Protein AF-A0AAW5N229-F1 (afdb_monomer_lite)

Foldseek 3Di:
DPPLPVCLVVLLVVLVVCVVVLVLVVSCVSLVSSCVRPVQDQSSLLSNCSSCVSVVVVVSNVVSVVSCVVSVHDPPVSVVVD

Radius of gyration: 12.19 Å; chains: 1; bounding box: 33×33×27 Å

Secondary structure (DSSP, 8-state):
---SSTTHHHHHHHHHHHHHTT-HHHHHHHHHHHHHH-TT-HHHHHHHHHHHHHHT-HHHHHHHHHHHHHTT-S-HHHHTT-

Sequence (82 aa):
ELAGNDTIPVEITRVRLQLARNENHAARHGVDKLLEVTPRHPEVLRLAEQAYIRTGAWSSLLDIIPSMAKAHVGDEEHRAML

Organism: NCBI:txid1499973

Structure (mmCIF, N/CA/C/O backbone):
data_AF-A0AAW5N229-F1
#
_entry.id   AF-A0AAW5N229-F1
#
loop_
_atom_site.group_PDB
_atom_site.id
_atom_site.type_symbol
_atom_site.label_atom_id
_atom_site.label_alt_id
_atom_site.label_comp_id
_atom_site.label_asym_id
_atom_site.label_entity_id
_atom_site.label_seq_id
_atom_site.pdbx_PDB_ins_code
_atom_site.Cartn_x
_atom_site.Cartn_y
_atom_site.Cartn_z
_atom_site.occupancy
_atom_site.B_iso_or_equiv
_atom_site.auth_seq_id
_atom_site.auth_comp_id
_atom_site.auth_asym_id
_atom_site.auth_atom_id
_atom_site.pdbx_PDB_model_num
ATOM 1 N N . GLU A 1 1 ? 21.048 14.604 -2.684 1.00 40.81 1 GLU A N 1
ATOM 2 C CA . GLU A 1 1 ? 19.876 13.706 -2.689 1.00 40.81 1 GLU A CA 1
ATOM 3 C C . GLU A 1 1 ? 20.278 12.222 -2.803 1.00 40.81 1 GLU A C 1
ATOM 5 O O . GLU A 1 1 ? 19.996 11.580 -3.803 1.00 40.81 1 GLU A O 1
ATOM 10 N N . LEU A 1 2 ? 20.971 11.663 -1.799 1.00 40.34 2 LEU A N 1
ATOM 11 C CA . LEU A 1 2 ? 21.347 10.230 -1.722 1.00 40.34 2 LEU A CA 1
ATOM 12 C C . LEU A 1 2 ? 20.479 9.446 -0.709 1.00 40.34 2 LEU A C 1
ATOM 14 O O . LEU A 1 2 ? 20.745 8.287 -0.431 1.00 40.34 2 LEU A O 1
ATOM 18 N N . ALA A 1 3 ? 19.411 10.057 -0.182 1.00 46.72 3 ALA A N 1
ATOM 19 C CA . ALA A 1 3 ? 18.546 9.471 0.851 1.00 46.72 3 ALA A CA 1
ATOM 20 C C . ALA A 1 3 ? 17.358 8.646 0.301 1.00 46.72 3 ALA A C 1
ATOM 22 O O . ALA A 1 3 ? 16.466 8.261 1.057 1.00 46.72 3 ALA A O 1
ATOM 23 N N . GLY A 1 4 ? 17.304 8.403 -1.013 1.00 52.81 4 GLY A N 1
ATOM 24 C CA . GLY A 1 4 ? 16.163 7.731 -1.648 1.00 52.81 4 GLY A CA 1
ATOM 25 C C . GLY A 1 4 ? 16.150 6.208 -1.489 1.00 52.81 4 GLY A C 1
ATOM 26 O O . GLY A 1 4 ? 15.079 5.617 -1.479 1.00 52.81 4 GLY A O 1
ATOM 27 N N . ASN A 1 5 ? 17.318 5.568 -1.350 1.00 54.50 5 ASN A N 1
ATOM 28 C CA . ASN A 1 5 ? 17.418 4.103 -1.390 1.00 54.50 5 ASN A CA 1
ATOM 29 C C . ASN A 1 5 ? 17.539 3.468 0.010 1.00 54.50 5 ASN A C 1
ATOM 31 O O . ASN A 1 5 ? 16.943 2.424 0.264 1.00 54.50 5 ASN A O 1
ATOM 35 N N . ASP A 1 6 ? 18.226 4.131 0.948 1.00 62.75 6 ASP A N 1
ATOM 36 C CA . ASP A 1 6 ? 18.413 3.633 2.325 1.00 62.75 6 ASP A CA 1
ATOM 37 C C . ASP A 1 6 ? 17.121 3.667 3.162 1.00 62.75 6 ASP A C 1
ATOM 39 O O . ASP A 1 6 ? 17.030 3.054 4.225 1.00 62.75 6 ASP A O 1
ATOM 43 N N . THR A 1 7 ? 16.096 4.372 2.680 1.00 81.88 7 THR A N 1
ATOM 44 C CA . THR A 1 7 ? 14.806 4.516 3.361 1.00 81.88 7 THR A CA 1
ATOM 45 C C . THR A 1 7 ? 13.782 3.467 2.937 1.00 81.88 7 THR A C 1
ATOM 47 O O . THR A 1 7 ? 12.796 3.287 3.647 1.00 81.88 7 THR A O 1
ATOM 50 N N . ILE A 1 8 ? 14.014 2.711 1.854 1.00 87.12 8 ILE A N 1
ATOM 51 C CA . ILE A 1 8 ? 13.040 1.733 1.340 1.00 87.12 8 ILE A CA 1
ATOM 52 C C . ILE A 1 8 ? 12.640 0.704 2.413 1.00 87.12 8 ILE A C 1
ATOM 54 O O . ILE A 1 8 ? 11.440 0.556 2.653 1.00 87.12 8 ILE A O 1
ATOM 58 N N . PRO A 1 9 ? 13.569 0.041 3.137 1.00 91.12 9 PRO A N 1
ATOM 59 C CA . PRO A 1 9 ? 13.180 -0.918 4.175 1.00 91.12 9 PRO A CA 1
ATOM 60 C C . PRO A 1 9 ? 12.392 -0.273 5.327 1.00 91.12 9 PRO A C 1
ATOM 62 O O . PRO A 1 9 ? 11.481 -0.885 5.894 1.00 91.12 9 PRO A O 1
ATOM 65 N N . VAL A 1 10 ? 12.720 0.977 5.666 1.00 93.44 10 VAL A N 1
ATOM 66 C CA . VAL A 1 10 ? 12.043 1.742 6.723 1.00 93.44 10 VAL A CA 1
ATOM 67 C C . VAL A 1 10 ? 10.620 2.098 6.301 1.00 93.44 10 VAL A C 1
ATOM 69 O O . VAL A 1 10 ? 9.685 1.893 7.073 1.00 93.44 10 VAL A O 1
ATOM 72 N N . GLU A 1 11 ? 10.434 2.582 5.076 1.00 94.50 11 GLU A N 1
ATOM 73 C CA . GLU A 1 11 ? 9.118 2.943 4.549 1.00 94.50 11 GLU A CA 1
ATOM 74 C C . GLU A 1 11 ? 8.237 1.706 4.336 1.00 94.50 11 GLU A C 1
ATOM 76 O O . GLU A 1 11 ? 7.058 1.728 4.684 1.00 94.50 11 GLU A O 1
ATOM 81 N N . ILE A 1 12 ? 8.809 0.581 3.894 1.00 94.75 12 ILE A N 1
ATOM 82 C CA . ILE A 1 12 ? 8.096 -0.702 3.843 1.00 94.75 12 ILE A CA 1
ATOM 83 C C . ILE A 1 12 ? 7.614 -1.117 5.244 1.00 94.75 12 ILE A C 1
ATOM 85 O O . ILE A 1 12 ? 6.452 -1.492 5.431 1.00 94.75 12 ILE A O 1
ATOM 89 N N . THR A 1 13 ? 8.480 -1.007 6.255 1.00 96.25 13 THR A N 1
ATOM 90 C CA . THR A 1 13 ? 8.122 -1.309 7.650 1.00 96.25 13 THR A CA 1
ATOM 91 C C . THR A 1 13 ? 7.041 -0.359 8.174 1.00 96.25 13 THR A C 1
ATOM 93 O O . THR A 1 13 ? 6.111 -0.792 8.858 1.00 96.25 13 THR A O 1
ATOM 96 N N . ARG A 1 14 ? 7.110 0.929 7.823 1.00 96.56 14 ARG A N 1
ATOM 97 C CA . ARG A 1 14 ? 6.090 1.920 8.180 1.00 96.56 14 ARG A CA 1
ATOM 98 C C . ARG A 1 14 ? 4.729 1.561 7.590 1.00 96.56 14 ARG A C 1
ATOM 100 O O . ARG A 1 14 ? 3.752 1.536 8.334 1.00 96.56 14 ARG A O 1
ATOM 107 N N . VAL A 1 15 ? 4.667 1.241 6.299 1.00 96.94 15 VAL A N 1
ATOM 108 C CA . VAL A 1 15 ? 3.417 0.854 5.625 1.00 96.94 15 VAL A CA 1
ATOM 109 C C . VAL A 1 15 ? 2.815 -0.399 6.258 1.00 96.94 15 VAL A C 1
ATOM 111 O O . VAL A 1 15 ? 1.614 -0.437 6.524 1.00 96.94 15 VAL A O 1
ATOM 114 N N . ARG A 1 16 ? 3.641 -1.404 6.580 1.00 96.00 16 ARG A N 1
ATOM 115 C CA . ARG A 1 16 ? 3.192 -2.599 7.318 1.00 96.00 16 ARG A CA 1
ATOM 116 C C . ARG A 1 16 ? 2.520 -2.241 8.640 1.00 96.00 16 ARG A C 1
ATOM 118 O O . ARG A 1 16 ? 1.439 -2.748 8.936 1.00 96.00 16 ARG A O 1
ATOM 125 N N . LEU A 1 17 ? 3.139 -1.358 9.424 1.00 97.38 17 LEU A N 1
ATOM 126 C CA . LEU A 1 17 ? 2.587 -0.920 10.704 1.00 97.38 17 LEU A CA 1
ATOM 127 C C . LEU A 1 17 ? 1.270 -0.148 10.528 1.00 97.38 17 LEU A C 1
ATOM 129 O O . LEU A 1 17 ? 0.329 -0.374 11.285 1.00 97.38 17 LEU A O 1
ATOM 133 N N . GLN A 1 18 ? 1.186 0.725 9.523 1.00 97.44 18 GLN A N 1
ATOM 134 C CA . GLN A 1 18 ? -0.028 1.481 9.204 1.00 97.44 18 GLN A CA 1
ATOM 135 C C . GLN A 1 18 ? -1.187 0.546 8.829 1.00 97.44 18 GLN A C 1
ATOM 137 O O . GLN A 1 18 ? -2.285 0.678 9.368 1.00 97.44 18 GLN A O 1
ATOM 142 N N . LEU A 1 19 ? -0.943 -0.463 7.983 1.00 95.88 19 LEU A N 1
ATOM 143 C CA . LEU A 1 19 ? -1.945 -1.486 7.653 1.00 95.88 19 LEU A CA 1
ATOM 144 C C . LEU A 1 19 ? -2.372 -2.289 8.888 1.00 95.88 19 LEU A C 1
ATOM 146 O O . LEU A 1 19 ? -3.567 -2.513 9.090 1.00 95.88 19 LEU A O 1
ATOM 150 N N . ALA A 1 20 ? -1.431 -2.680 9.751 1.00 95.56 20 ALA A N 1
ATOM 151 C CA . ALA A 1 20 ? -1.744 -3.381 10.998 1.00 95.56 20 ALA A CA 1
ATOM 152 C C . ALA A 1 20 ? -2.615 -2.538 11.951 1.00 95.56 20 ALA A C 1
ATOM 154 O O . ALA A 1 20 ? -3.435 -3.082 12.685 1.00 95.56 20 ALA A O 1
ATOM 155 N N . ARG A 1 21 ? -2.478 -1.207 11.906 1.00 96.69 21 ARG A N 1
ATOM 156 C CA . ARG A 1 21 ? -3.272 -0.241 12.686 1.00 96.69 21 ARG A CA 1
ATOM 157 C C . ARG A 1 21 ? -4.561 0.215 11.999 1.00 96.69 21 ARG A C 1
ATOM 159 O O . ARG A 1 21 ? -5.262 1.063 12.540 1.00 96.69 21 ARG A O 1
ATOM 166 N N . ASN A 1 22 ? -4.884 -0.341 10.829 1.00 95.62 22 ASN A N 1
ATOM 167 C C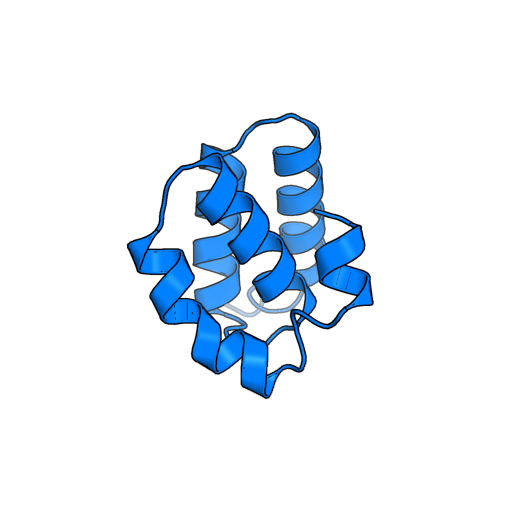A . ASN A 1 22 ? -6.021 0.072 9.999 1.00 95.62 22 ASN A CA 1
ATOM 168 C C . ASN A 1 22 ? -5.946 1.545 9.531 1.00 95.62 22 ASN A C 1
ATOM 170 O O . ASN A 1 22 ? -6.955 2.155 9.177 1.00 95.62 22 ASN A O 1
ATOM 174 N N . GLU A 1 23 ? -4.741 2.120 9.478 1.00 97.12 23 GLU A N 1
ATOM 175 C CA . GLU A 1 23 ? -4.449 3.461 8.956 1.00 97.12 23 GLU A CA 1
ATOM 176 C C . GLU A 1 23 ? -4.391 3.425 7.413 1.00 97.12 23 GLU A C 1
ATOM 178 O O . GLU A 1 23 ? -3.391 3.776 6.785 1.00 97.12 23 GLU A O 1
ATOM 183 N N . ASN A 1 24 ? -5.472 2.956 6.782 1.00 95.44 24 ASN A N 1
ATOM 184 C CA . ASN A 1 24 ? -5.481 2.517 5.380 1.00 95.44 24 ASN A CA 1
ATOM 185 C C . ASN A 1 24 ? -5.111 3.629 4.381 1.00 95.44 24 ASN A C 1
ATOM 187 O O . ASN A 1 24 ? -4.400 3.376 3.411 1.00 95.44 24 ASN A O 1
ATOM 191 N N . HIS A 1 25 ? -5.535 4.873 4.626 1.00 95.69 25 HIS A N 1
ATOM 192 C CA . HIS A 1 25 ? -5.174 6.010 3.770 1.00 95.69 25 HIS A CA 1
ATOM 193 C C . HIS A 1 25 ? -3.689 6.383 3.880 1.00 95.69 25 HIS A C 1
ATOM 195 O O . HIS A 1 25 ? -3.068 6.719 2.873 1.00 95.69 25 HIS A O 1
ATOM 201 N N . ALA A 1 26 ? -3.109 6.292 5.081 1.00 95.75 26 ALA A N 1
ATOM 202 C CA . ALA A 1 26 ? -1.686 6.548 5.287 1.00 95.75 26 ALA A CA 1
ATOM 203 C C . ALA A 1 26 ? -0.837 5.444 4.642 1.00 95.75 26 ALA A C 1
ATOM 205 O O . ALA A 1 26 ? 0.128 5.750 3.943 1.00 95.75 26 ALA A O 1
ATOM 206 N N . ALA A 1 27 ? -1.256 4.184 4.804 1.00 96.50 27 ALA A N 1
ATOM 207 C CA . ALA A 1 27 ? -0.636 3.041 4.146 1.00 96.50 27 ALA A CA 1
ATOM 208 C C . ALA A 1 27 ? -0.663 3.177 2.620 1.00 96.50 27 ALA A C 1
ATOM 210 O O . ALA A 1 27 ? 0.366 2.993 1.977 1.00 96.50 27 ALA A O 1
ATOM 211 N N . ARG A 1 28 ? -1.811 3.561 2.044 1.00 96.06 28 ARG A N 1
ATOM 212 C CA . ARG A 1 28 ? -1.941 3.814 0.604 1.00 96.06 28 ARG A CA 1
ATOM 213 C C . ARG A 1 28 ? -0.947 4.869 0.128 1.00 96.06 28 ARG A C 1
ATOM 215 O O . ARG A 1 28 ? -0.198 4.615 -0.805 1.00 96.06 28 ARG A O 1
ATOM 222 N N . HIS A 1 29 ? -0.897 6.014 0.804 1.00 96.88 29 HIS A N 1
ATOM 223 C CA . HIS A 1 29 ? 0.035 7.082 0.442 1.00 96.88 29 HIS A CA 1
ATOM 224 C C . HIS A 1 29 ? 1.503 6.637 0.527 1.00 96.88 29 HIS A C 1
ATOM 226 O O . HIS A 1 29 ? 2.317 6.999 -0.319 1.00 96.88 29 HIS A O 1
ATOM 232 N N . GLY A 1 30 ? 1.853 5.838 1.540 1.00 94.88 30 GLY A N 1
ATOM 233 C CA . GLY A 1 30 ? 3.196 5.270 1.676 1.00 94.88 30 GLY A CA 1
ATOM 234 C C . GLY A 1 30 ? 3.546 4.288 0.555 1.00 94.88 30 GLY A C 1
ATOM 235 O O . GLY A 1 30 ? 4.648 4.347 0.012 1.00 94.88 30 GLY A O 1
ATOM 236 N N . VAL A 1 31 ? 2.603 3.425 0.167 1.00 95.56 31 VAL A N 1
ATOM 237 C CA . VAL A 1 31 ? 2.758 2.522 -0.982 1.00 95.56 31 VAL A CA 1
ATOM 238 C C . VAL A 1 31 ? 2.964 3.298 -2.276 1.00 95.56 31 VAL A C 1
ATOM 240 O O . VAL A 1 31 ? 3.868 2.949 -3.029 1.00 95.56 31 VAL A O 1
ATOM 243 N N . ASP A 1 32 ? 2.143 4.315 -2.548 1.00 95.69 32 ASP A N 1
ATOM 244 C CA . ASP A 1 32 ? 2.204 5.057 -3.812 1.00 95.69 32 ASP A CA 1
ATOM 245 C C . ASP A 1 32 ? 3.620 5.637 -4.014 1.00 95.69 32 ASP A C 1
ATOM 247 O O . ASP A 1 32 ? 4.233 5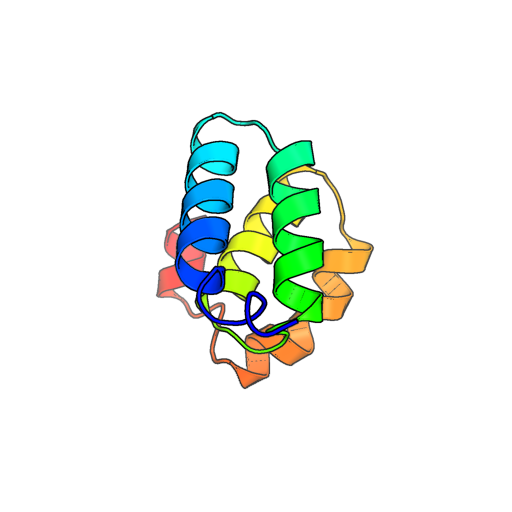.446 -5.063 1.00 95.69 32 ASP A O 1
ATOM 251 N N . LYS A 1 33 ? 4.219 6.18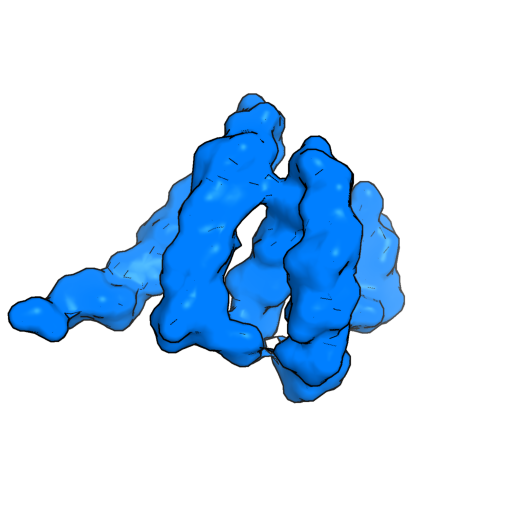6 -2.948 1.00 94.56 33 LYS A N 1
ATOM 252 C CA . LYS A 1 33 ? 5.626 6.626 -2.944 1.00 94.56 33 LYS A CA 1
ATOM 253 C C . LYS A 1 33 ? 6.633 5.489 -3.136 1.00 94.56 33 LYS A C 1
ATOM 255 O O . LYS A 1 33 ? 7.627 5.652 -3.839 1.00 94.56 33 LYS A O 1
ATOM 260 N N . LEU A 1 34 ? 6.417 4.336 -2.502 1.00 94.38 34 LEU A N 1
ATOM 261 C CA . LEU A 1 34 ? 7.296 3.173 -2.670 1.00 94.38 34 LEU A CA 1
ATOM 262 C C . LEU A 1 34 ? 7.269 2.635 -4.107 1.00 94.38 34 LEU A C 1
ATOM 264 O O . LEU A 1 34 ? 8.302 2.173 -4.598 1.00 94.38 34 LEU A O 1
ATOM 268 N N . LEU A 1 35 ? 6.123 2.704 -4.787 1.00 94.12 35 LEU A N 1
ATOM 269 C CA . LEU A 1 35 ? 5.975 2.294 -6.184 1.00 94.12 35 LEU A CA 1
ATOM 270 C C . LEU A 1 35 ? 6.659 3.262 -7.155 1.00 94.12 35 LEU A C 1
ATOM 272 O O . LEU A 1 35 ? 7.190 2.803 -8.164 1.00 94.12 35 LEU A O 1
ATOM 276 N N . GLU A 1 36 ? 6.718 4.560 -6.846 1.00 92.69 36 GLU A N 1
ATOM 277 C CA . GLU A 1 36 ? 7.491 5.534 -7.635 1.00 92.69 36 GLU A CA 1
ATOM 278 C C . GLU A 1 36 ? 8.989 5.189 -7.661 1.00 92.69 36 GLU A C 1
ATOM 280 O O . GLU A 1 36 ? 9.640 5.307 -8.700 1.00 92.69 36 GLU A O 1
ATOM 285 N N . VAL A 1 37 ? 9.536 4.724 -6.531 1.00 91.00 37 VAL A N 1
ATOM 286 C CA . VAL A 1 37 ? 10.967 4.401 -6.391 1.00 91.00 37 VAL A CA 1
ATOM 287 C C . VAL A 1 37 ? 11.271 2.955 -6.797 1.00 91.00 37 VAL A C 1
ATOM 289 O O . VAL A 1 37 ? 12.284 2.676 -7.438 1.00 91.00 37 VAL A O 1
ATOM 292 N N . THR A 1 38 ? 10.394 2.015 -6.437 1.00 89.94 38 THR A N 1
ATOM 293 C CA . THR A 1 38 ? 10.602 0.568 -6.607 1.00 89.94 38 THR A CA 1
ATOM 294 C C . THR A 1 38 ? 9.374 -0.153 -7.186 1.00 89.94 38 THR A C 1
ATOM 296 O O . THR A 1 38 ? 8.799 -1.043 -6.555 1.00 89.94 38 THR A O 1
ATOM 299 N N . PRO A 1 39 ? 8.995 0.133 -8.444 1.00 90.06 39 PRO A N 1
ATOM 300 C CA . PRO A 1 39 ? 7.727 -0.322 -9.036 1.00 90.06 39 PRO A CA 1
ATOM 301 C C . PRO A 1 39 ? 7.591 -1.845 -9.210 1.00 90.06 39 PRO A C 1
ATOM 303 O O . PRO A 1 39 ? 6.512 -2.341 -9.523 1.00 90.06 39 PRO A O 1
ATOM 306 N N . ARG A 1 40 ? 8.684 -2.606 -9.060 1.00 89.38 40 ARG A N 1
ATOM 307 C CA . ARG A 1 40 ? 8.714 -4.072 -9.224 1.00 89.38 40 ARG A CA 1
ATOM 308 C C . ARG A 1 40 ? 9.106 -4.825 -7.952 1.00 89.38 40 ARG A C 1
ATOM 310 O O . ARG A 1 40 ? 9.368 -6.021 -8.024 1.00 89.38 40 ARG A O 1
ATOM 317 N N . HIS A 1 41 ? 9.193 -4.151 -6.805 1.00 92.06 41 HIS A N 1
ATOM 318 C CA . HIS A 1 41 ? 9.594 -4.814 -5.569 1.00 92.06 41 HIS A CA 1
ATOM 319 C C . HIS A 1 41 ? 8.453 -5.707 -5.043 1.00 92.06 41 HIS A C 1
ATOM 321 O O . HIS A 1 41 ? 7.376 -5.178 -4.750 1.00 92.06 41 HIS A O 1
ATOM 327 N N . PRO A 1 42 ? 8.656 -7.032 -4.872 1.00 91.75 42 PRO A N 1
ATOM 328 C CA . PRO A 1 42 ? 7.571 -7.955 -4.534 1.00 91.75 42 PRO A CA 1
ATOM 329 C C . PRO A 1 42 ? 6.814 -7.566 -3.262 1.00 91.75 42 PRO A C 1
ATOM 331 O O . PRO A 1 42 ? 5.590 -7.567 -3.224 1.00 91.75 42 PRO A O 1
ATOM 334 N N . GLU A 1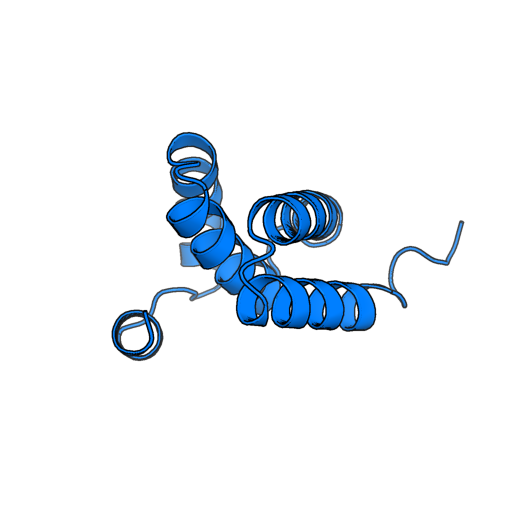 43 ? 7.540 -7.159 -2.222 1.00 91.75 43 GLU A N 1
ATOM 335 C CA . GLU A 1 43 ? 6.941 -6.754 -0.948 1.00 91.75 43 GLU A CA 1
ATOM 336 C C . GLU A 1 43 ? 6.113 -5.471 -1.052 1.00 91.75 43 GLU A C 1
ATOM 338 O O . GLU A 1 43 ? 5.067 -5.365 -0.420 1.00 91.75 43 GLU A O 1
ATOM 343 N N . VAL A 1 44 ? 6.549 -4.518 -1.881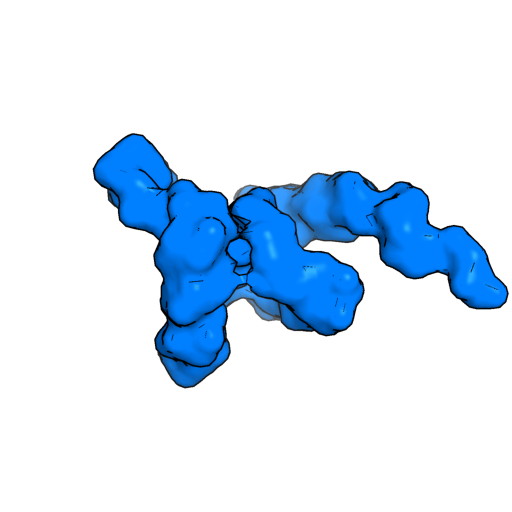 1.00 94.88 44 VAL A N 1
ATOM 344 C CA . VAL A 1 44 ? 5.824 -3.259 -2.088 1.00 94.88 44 VAL A CA 1
ATOM 345 C C . VAL A 1 44 ? 4.520 -3.548 -2.816 1.00 94.88 44 VAL A C 1
ATOM 347 O O . VAL A 1 44 ? 3.476 -3.049 -2.414 1.00 94.88 44 VAL A O 1
ATOM 350 N N . LEU A 1 45 ? 4.559 -4.419 -3.825 1.00 94.94 45 LEU A N 1
ATOM 351 C CA . LEU A 1 45 ? 3.375 -4.850 -4.566 1.00 94.94 45 LEU A CA 1
ATOM 352 C C . LEU A 1 45 ? 2.361 -5.587 -3.671 1.00 94.94 45 LEU A C 1
ATOM 354 O O . LEU A 1 45 ? 1.165 -5.331 -3.781 1.00 94.94 45 LEU A O 1
ATOM 358 N N . ARG A 1 46 ? 2.818 -6.429 -2.729 1.00 92.94 46 ARG A N 1
ATOM 359 C CA . ARG A 1 46 ? 1.933 -7.071 -1.732 1.00 92.94 46 ARG A CA 1
ATOM 360 C C . ARG A 1 46 ? 1.254 -6.060 -0.811 1.00 92.94 46 ARG A C 1
ATOM 362 O O . ARG A 1 46 ? 0.079 -6.207 -0.485 1.00 92.94 46 ARG A O 1
ATOM 369 N N . LEU A 1 47 ? 1.994 -5.049 -0.356 1.00 94.94 47 LEU A N 1
ATOM 370 C CA . LEU A 1 47 ? 1.433 -3.991 0.488 1.00 94.94 47 LEU A CA 1
ATOM 371 C C . LEU A 1 47 ? 0.482 -3.093 -0.305 1.00 94.94 47 LEU A C 1
ATOM 373 O O . LEU A 1 47 ? -0.529 -2.653 0.240 1.00 94.94 47 LEU A O 1
ATOM 377 N N . ALA A 1 48 ? 0.778 -2.867 -1.586 1.00 95.81 48 ALA A N 1
ATOM 378 C CA . ALA A 1 48 ? -0.067 -2.102 -2.487 1.00 95.81 48 ALA A CA 1
ATOM 379 C C . ALA A 1 48 ? -1.432 -2.740 -2.674 1.00 95.81 48 ALA A C 1
ATOM 381 O O . ALA A 1 48 ? -2.446 -2.074 -2.491 1.00 95.81 48 ALA A O 1
ATOM 382 N N . GLU A 1 49 ? -1.460 -4.039 -2.951 1.00 94.75 49 GLU A N 1
ATOM 383 C CA . GLU A 1 49 ? -2.705 -4.785 -3.061 1.00 94.75 49 GLU A CA 1
ATOM 384 C C . GLU A 1 49 ? -3.555 -4.646 -1.790 1.00 94.75 49 GLU A C 1
ATOM 386 O O . GLU A 1 49 ? -4.715 -4.239 -1.867 1.00 94.75 49 GLU A O 1
ATOM 391 N N . GLN A 1 50 ? -2.971 -4.884 -0.610 1.00 94.75 50 GLN A N 1
ATOM 392 C CA . GLN A 1 50 ? -3.687 -4.747 0.662 1.00 94.75 50 GLN A CA 1
ATOM 393 C C . GLN A 1 50 ? -4.221 -3.326 0.877 1.00 94.75 50 GLN A C 1
ATOM 395 O O . GLN A 1 50 ? -5.381 -3.146 1.257 1.00 94.75 50 GLN A O 1
ATOM 400 N N . ALA A 1 51 ? -3.397 -2.306 0.628 1.00 96.12 51 ALA A N 1
ATOM 401 C CA . ALA A 1 51 ? -3.792 -0.912 0.789 1.00 96.12 51 ALA A CA 1
ATOM 402 C C . ALA A 1 51 ? -4.913 -0.520 -0.188 1.00 96.12 51 ALA A C 1
ATOM 404 O O . ALA A 1 51 ? -5.867 0.161 0.200 1.00 96.12 51 ALA A O 1
ATOM 405 N N . TYR A 1 52 ? -4.842 -0.970 -1.441 1.00 96.06 52 TYR A N 1
ATOM 406 C CA . TYR A 1 52 ? -5.851 -0.681 -2.453 1.00 96.06 52 TYR A CA 1
ATOM 407 C C . TYR A 1 52 ? -7.169 -1.402 -2.181 1.00 96.06 52 TYR A C 1
ATOM 409 O O . TYR A 1 52 ? -8.212 -0.753 -2.242 1.00 96.06 52 TYR A O 1
ATOM 417 N N . ILE A 1 53 ? -7.144 -2.675 -1.777 1.00 94.44 53 ILE A N 1
ATOM 418 C CA . ILE A 1 53 ? -8.353 -3.412 -1.375 1.00 94.44 53 ILE A CA 1
ATOM 419 C C . ILE A 1 53 ? -9.033 -2.713 -0.191 1.00 94.44 53 ILE A C 1
ATOM 421 O O . ILE A 1 53 ? -10.224 -2.411 -0.249 1.00 94.44 53 ILE A O 1
ATOM 425 N N . ARG A 1 54 ? -8.278 -2.371 0.863 1.00 94.81 54 ARG A N 1
ATOM 426 C CA . ARG A 1 54 ? -8.837 -1.735 2.071 1.00 94.81 54 ARG A CA 1
ATOM 427 C C . ARG A 1 54 ? -9.360 -0.317 1.853 1.00 94.81 54 ARG A C 1
ATOM 429 O O . ARG A 1 54 ? -10.188 0.149 2.630 1.00 94.81 54 ARG A O 1
ATOM 436 N N . THR A 1 55 ? -8.868 0.383 0.832 1.00 95.56 55 THR A N 1
ATOM 437 C CA . THR A 1 55 ? -9.312 1.745 0.488 1.00 95.56 55 THR A CA 1
ATOM 438 C C . THR A 1 55 ? -10.295 1.792 -0.685 1.00 95.56 55 THR A C 1
ATOM 440 O O . THR A 1 55 ? -10.754 2.878 -1.033 1.00 95.56 55 THR A O 1
ATOM 443 N N . GLY A 1 56 ? -10.620 0.651 -1.306 1.00 95.88 56 GLY A N 1
ATOM 444 C CA . GLY A 1 56 ? -11.477 0.587 -2.495 1.00 95.88 56 GLY A CA 1
ATOM 445 C C . GLY A 1 56 ? -10.842 1.188 -3.757 1.00 95.88 56 GLY A C 1
ATOM 446 O O . GLY A 1 56 ? -11.547 1.666 -4.643 1.00 95.88 56 GLY A O 1
ATOM 447 N N . ALA A 1 57 ? -9.511 1.206 -3.846 1.00 95.81 57 ALA A N 1
ATOM 448 C CA . ALA A 1 57 ? -8.748 1.787 -4.951 1.00 95.81 57 ALA A CA 1
ATOM 449 C C . ALA A 1 57 ? -8.634 0.835 -6.155 1.00 95.81 57 ALA A C 1
ATOM 451 O O . ALA A 1 57 ? -7.536 0.491 -6.592 1.00 95.81 57 ALA A O 1
ATOM 452 N N . TRP A 1 58 ? -9.768 0.388 -6.691 1.00 95.25 58 TRP A N 1
ATOM 453 C CA . TRP A 1 58 ? -9.809 -0.689 -7.687 1.00 95.25 58 TRP A CA 1
ATOM 454 C C . TRP A 1 58 ? -9.050 -0.372 -8.979 1.00 95.25 58 TRP A C 1
ATOM 456 O O . TRP A 1 58 ? -8.390 -1.254 -9.516 1.00 95.25 58 TRP A O 1
ATOM 466 N N . SER A 1 59 ? -9.076 0.878 -9.452 1.00 95.38 59 SER A N 1
ATOM 467 C CA . SER A 1 59 ? -8.314 1.276 -10.645 1.00 95.38 59 SER A CA 1
ATOM 468 C C . SER A 1 59 ? -6.807 1.109 -10.435 1.00 95.38 59 SER A C 1
ATOM 470 O O . SER A 1 59 ? -6.150 0.442 -11.223 1.00 95.38 59 SER A O 1
ATOM 472 N N . SER A 1 60 ? -6.280 1.618 -9.316 1.00 94.19 60 SER A N 1
ATOM 473 C CA . SER A 1 60 ? -4.861 1.479 -8.967 1.00 94.19 60 SER A CA 1
ATOM 474 C C . SER A 1 60 ? -4.459 0.018 -8.759 1.00 94.19 60 SER A C 1
ATOM 476 O O . SER A 1 60 ? -3.353 -0.372 -9.119 1.00 94.19 60 SER A O 1
ATOM 478 N N . LEU A 1 61 ? -5.366 -0.809 -8.226 1.00 94.38 61 LEU A N 1
ATOM 479 C CA . LEU A 1 61 ? -5.144 -2.248 -8.119 1.00 94.38 61 LEU A CA 1
ATOM 480 C C . LEU A 1 61 ? -4.991 -2.899 -9.499 1.00 94.38 61 LEU A C 1
ATOM 482 O O . LEU A 1 61 ? -4.050 -3.657 -9.707 1.00 94.38 61 LEU A O 1
ATOM 486 N N . LEU A 1 62 ? -5.878 -2.587 -10.446 1.00 95.25 62 LEU A N 1
ATOM 487 C CA . LEU A 1 62 ? -5.796 -3.121 -11.809 1.00 95.25 62 LEU A CA 1
ATOM 488 C C . LEU A 1 62 ? -4.487 -2.720 -12.502 1.00 95.25 62 LEU A C 1
ATOM 490 O O . LEU A 1 62 ? -3.874 -3.550 -13.176 1.00 95.25 62 LEU A O 1
ATOM 494 N N . ASP A 1 63 ? -4.027 -1.488 -12.282 1.00 94.81 63 ASP A N 1
ATOM 495 C CA . ASP A 1 63 ? -2.805 -0.959 -12.892 1.00 94.81 63 ASP A CA 1
ATOM 496 C C . ASP A 1 63 ? -1.536 -1.709 -12.442 1.00 94.81 63 ASP A C 1
ATOM 498 O O . ASP A 1 63 ? -0.581 -1.836 -13.215 1.00 94.81 63 ASP A O 1
ATOM 502 N N . ILE A 1 64 ? -1.512 -2.254 -11.217 1.00 93.00 64 ILE A N 1
ATOM 503 C CA . ILE A 1 64 ? -0.338 -2.962 -10.679 1.00 93.00 64 ILE A CA 1
ATOM 504 C C . ILE A 1 64 ? -0.312 -4.466 -10.990 1.00 93.00 64 ILE A C 1
ATOM 506 O O . ILE A 1 64 ? 0.751 -5.080 -10.863 1.00 93.00 64 ILE A O 1
ATOM 510 N N . ILE A 1 65 ? -1.417 -5.067 -11.457 1.00 91.88 65 ILE A N 1
ATOM 511 C CA . ILE A 1 65 ? -1.505 -6.513 -11.760 1.00 91.88 65 ILE A CA 1
ATOM 512 C C . ILE A 1 65 ? -0.399 -6.989 -12.722 1.00 91.88 65 ILE A C 1
ATOM 514 O O . ILE A 1 65 ? 0.238 -8.007 -12.432 1.00 91.88 65 ILE A O 1
ATOM 518 N N . PRO A 1 66 ? -0.081 -6.292 -13.834 1.00 92.44 66 PRO A N 1
ATOM 519 C CA . PRO A 1 66 ? 0.997 -6.725 -14.724 1.00 92.44 66 PRO A CA 1
ATOM 520 C C . PRO A 1 66 ? 2.371 -6.741 -14.041 1.00 92.44 66 PRO A C 1
ATOM 522 O O . PRO A 1 66 ? 3.216 -7.578 -14.364 1.00 92.44 66 PRO A O 1
ATOM 525 N N . SER A 1 67 ? 2.609 -5.819 -13.104 1.00 91.81 67 SER A N 1
ATOM 526 C CA . SER A 1 67 ? 3.842 -5.766 -12.311 1.00 91.81 67 SER A CA 1
ATOM 527 C C . SER A 1 67 ? 3.883 -6.882 -11.270 1.00 91.81 67 SER A C 1
ATOM 529 O O . SER A 1 67 ? 4.924 -7.518 -11.121 1.00 91.81 67 SER A O 1
ATOM 531 N N . MET A 1 68 ? 2.753 -7.180 -10.620 1.00 91.44 68 MET A N 1
ATOM 532 C CA . MET A 1 68 ? 2.605 -8.317 -9.703 1.00 91.44 68 MET A CA 1
ATOM 533 C C . MET A 1 68 ? 2.898 -9.644 -10.400 1.00 91.44 68 MET A C 1
ATOM 535 O O . MET A 1 68 ? 3.732 -10.410 -9.924 1.00 91.44 68 MET A O 1
ATOM 539 N N . ALA A 1 69 ? 2.308 -9.869 -11.577 1.00 89.69 69 ALA A N 1
ATOM 540 C CA . ALA A 1 69 ? 2.539 -11.076 -12.364 1.00 89.69 69 ALA A CA 1
ATOM 541 C C . ALA A 1 69 ? 4.025 -11.256 -12.728 1.00 89.69 69 ALA A C 1
ATOM 543 O O . ALA A 1 69 ? 4.575 -12.343 -12.573 1.00 89.69 69 ALA A O 1
ATOM 544 N N . LYS A 1 70 ? 4.703 -10.180 -13.155 1.00 89.88 70 LYS A N 1
ATOM 545 C CA . LYS A 1 70 ? 6.144 -10.202 -13.479 1.00 89.88 70 LYS A CA 1
ATOM 546 C C . LYS A 1 70 ? 7.036 -10.425 -12.258 1.00 89.88 70 LYS A C 1
ATOM 548 O O . LYS A 1 70 ? 8.117 -10.985 -12.396 1.00 89.88 70 LYS A O 1
ATOM 553 N N . ALA A 1 71 ? 6.611 -9.954 -11.089 1.00 88.06 71 ALA A N 1
ATOM 554 C CA . ALA A 1 71 ? 7.327 -10.114 -9.827 1.00 88.06 71 ALA A CA 1
ATOM 555 C C . ALA A 1 71 ? 6.966 -11.419 -9.090 1.00 88.06 71 ALA A C 1
ATOM 557 O O . ALA A 1 71 ? 7.446 -11.624 -7.977 1.00 88.06 71 ALA A O 1
ATOM 558 N N . HIS A 1 72 ? 6.131 -12.279 -9.691 1.00 85.50 72 HIS A N 1
ATOM 559 C CA . HIS A 1 72 ? 5.592 -13.496 -9.078 1.00 85.50 72 HIS A CA 1
ATOM 560 C C . HIS A 1 72 ? 4.893 -13.238 -7.730 1.00 85.50 72 HIS A C 1
ATOM 562 O O . HIS A 1 72 ? 5.022 -14.004 -6.780 1.00 85.50 72 HIS A O 1
ATOM 568 N N . VAL A 1 73 ? 4.147 -12.134 -7.645 1.00 81.12 73 VAL A N 1
ATOM 569 C CA . VAL A 1 73 ? 3.305 -11.779 -6.497 1.00 81.12 73 VAL A CA 1
ATOM 570 C C . VAL A 1 73 ? 1.861 -12.190 -6.791 1.00 81.12 73 VAL A C 1
ATOM 572 O O . VAL A 1 73 ? 1.346 -11.863 -7.859 1.00 81.12 73 VAL A O 1
ATOM 575 N N . GLY A 1 74 ? 1.210 -12.883 -5.850 1.00 69.19 74 GLY A N 1
ATOM 576 C CA . GLY A 1 74 ? -0.151 -13.416 -6.021 1.00 69.19 74 GLY A CA 1
ATOM 577 C C . GLY A 1 74 ? -0.214 -14.928 -6.270 1.00 69.19 74 GLY A C 1
ATOM 578 O O . GLY A 1 74 ? -1.137 -15.401 -6.939 1.00 69.19 74 GLY A O 1
ATOM 579 N N . ASP A 1 75 ? 0.770 -15.683 -5.775 1.00 71.50 75 ASP A N 1
ATOM 580 C CA . ASP A 1 75 ? 0.717 -17.146 -5.748 1.00 71.50 75 ASP A CA 1
ATOM 581 C C . ASP A 1 75 ? -0.394 -17.666 -4.813 1.00 71.50 75 ASP A C 1
ATOM 583 O O . ASP A 1 75 ? -1.065 -16.912 -4.105 1.00 71.50 75 ASP A O 1
ATOM 587 N N . GLU A 1 76 ? -0.646 -18.975 -4.872 1.00 59.34 76 GLU A N 1
ATOM 588 C CA . GLU A 1 76 ? -1.698 -19.633 -4.084 1.00 59.34 76 GLU A CA 1
ATOM 589 C C . GLU A 1 76 ? -1.517 -19.397 -2.575 1.00 59.34 76 GLU A C 1
ATOM 591 O O . GLU A 1 76 ? -2.489 -19.205 -1.850 1.00 59.34 76 GLU A O 1
ATOM 596 N N . GLU A 1 77 ? -0.264 -19.352 -2.117 1.00 64.31 77 GLU A N 1
ATOM 597 C CA . GLU A 1 77 ? 0.096 -19.089 -0.724 1.00 64.31 77 GLU A CA 1
ATOM 598 C C . GLU A 1 77 ? -0.279 -17.663 -0.305 1.00 64.31 77 GLU A C 1
ATOM 600 O O . GLU A 1 77 ? -0.879 -17.456 0.748 1.00 64.31 77 GLU A O 1
ATOM 605 N N . HIS A 1 78 ? 0.002 -16.679 -1.160 1.00 64.75 78 HIS A N 1
ATOM 606 C CA . HIS A 1 78 ? -0.369 -15.284 -0.944 1.00 64.75 78 HIS A CA 1
ATOM 607 C C . HIS A 1 78 ? -1.891 -15.085 -0.922 1.00 64.75 78 HIS A C 1
ATOM 609 O O . HIS A 1 78 ? -2.400 -14.363 -0.066 1.00 64.75 78 HIS A O 1
ATOM 615 N N . ARG A 1 79 ? -2.636 -15.773 -1.801 1.00 64.38 79 ARG A N 1
ATOM 616 C CA . ARG A 1 79 ? -4.113 -15.755 -1.790 1.00 64.38 79 ARG A CA 1
ATOM 617 C C . ARG A 1 79 ? -4.710 -16.344 -0.513 1.00 64.38 79 ARG A C 1
ATOM 619 O O . ARG A 1 79 ? -5.772 -15.899 -0.095 1.00 64.38 79 ARG A O 1
ATOM 626 N N . ALA A 1 80 ? -4.044 -17.319 0.103 1.00 65.75 80 ALA A N 1
ATOM 627 C CA . ALA A 1 80 ? -4.504 -17.940 1.343 1.00 65.75 80 ALA A CA 1
ATOM 628 C C . ALA A 1 80 ? -4.328 -17.045 2.589 1.00 65.75 80 ALA A C 1
ATOM 630 O O . ALA A 1 80 ? -4.882 -17.361 3.640 1.00 65.75 80 ALA A O 1
ATOM 631 N N . MET A 1 81 ? -3.553 -15.956 2.488 1.00 62.88 81 MET A N 1
ATOM 632 C CA . MET A 1 81 ? -3.268 -15.025 3.591 1.00 62.88 81 MET A CA 1
ATOM 633 C C . MET A 1 81 ? -4.098 -13.729 3.561 1.00 62.88 81 MET A C 1
ATOM 635 O O . MET A 1 81 ? -3.982 -12.931 4.496 1.00 62.88 81 MET A O 1
ATOM 639 N N . LEU A 1 82 ? -4.879 -13.497 2.500 1.00 61.16 82 LEU A N 1
ATOM 640 C CA . LEU A 1 82 ? -5.811 -12.366 2.375 1.00 61.16 82 LEU A CA 1
ATOM 641 C C . LEU A 1 82 ? -7.121 -12.638 3.125 1.00 61.16 82 L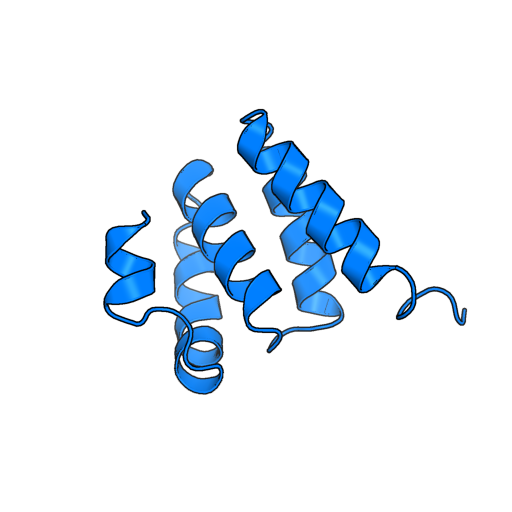EU A C 1
ATOM 643 O O . LEU A 1 82 ? -7.628 -11.674 3.744 1.00 61.16 82 LEU A O 1
#

pLDDT: mean 87.26, std 14.39, range [40.34, 97.44]